Protein AF-A0A3S3ZW78-F1 (afdb_monomer_lite)

Sequence (95 aa):
MAIGAGTASAFTVQPFEGGTTIEVNQAEAAALSQARIAGPLLNPVYPHIAYTSGLRTGDAAQISIDRAAARNGGAGADIYGPLHAPEFVQFYHYG

Foldseek 3Di:
DDPPPPPPQDWDWDDDVQWIKTKFFQVRLLVCLVVLCQCVPVCVLQVPAADPVRDHRSRVVSVQSNVQNVVSWIKMKIFGDDPSHTPDMDIHTGD

Organism: NCBI:txid1644129

pLDDT: mean 75.37, std 12.87, range [32.44, 88.38]

Secondary structure (DSSP, 8-state):
-----------EEEEETTEEEEEE-HHHHHHHHHHT-HHHHHHHHSTT-B-TTS-BHHHHHHHHHHHHHHTT--EEEEEES-TTS-SEEEEEE--

Structure (mmCIF, N/CA/C/O backbone):
data_AF-A0A3S3ZW78-F1
#
_entry.id   AF-A0A3S3ZW78-F1
#
loop_
_atom_site.group_PDB
_atom_site.id
_atom_site.type_symbol
_atom_site.label_atom_id
_atom_site.label_alt_id
_atom_site.label_comp_id
_atom_site.label_asym_id
_atom_site.label_entity_id
_atom_site.label_seq_id
_atom_site.pdbx_PDB_ins_code
_atom_site.Cartn_x
_atom_site.Cartn_y
_atom_site.Cartn_z
_atom_site.occupancy
_atom_site.B_iso_or_equiv
_atom_site.auth_seq_id
_atom_site.auth_comp_id
_atom_site.auth_asym_id
_atom_site.auth_atom_id
_atom_site.pdbx_PDB_model_num
ATOM 1 N N . MET A 1 1 ? 24.809 19.468 -0.765 1.00 36.50 1 MET A N 1
ATOM 2 C CA . MET A 1 1 ? 23.534 19.006 -0.180 1.00 36.50 1 MET A CA 1
ATOM 3 C C . MET A 1 1 ? 22.565 18.825 -1.340 1.00 36.50 1 MET A C 1
ATOM 5 O O . MET A 1 1 ? 21.943 19.786 -1.764 1.00 36.50 1 MET A O 1
ATOM 9 N N . ALA A 1 2 ? 22.559 17.651 -1.973 1.00 32.44 2 ALA A N 1
ATOM 10 C CA . ALA A 1 2 ? 21.578 17.361 -3.012 1.00 32.44 2 ALA A CA 1
ATOM 11 C C . ALA A 1 2 ? 20.300 16.942 -2.287 1.00 32.44 2 ALA A C 1
ATOM 13 O O . ALA A 1 2 ? 20.271 15.885 -1.661 1.00 32.44 2 ALA A O 1
ATOM 14 N N . ILE A 1 3 ? 19.279 17.798 -2.308 1.00 37.81 3 ILE A N 1
ATOM 15 C CA . ILE A 1 3 ? 17.913 17.343 -2.063 1.00 37.81 3 ILE A CA 1
ATOM 16 C C . ILE A 1 3 ? 17.670 16.330 -3.176 1.00 37.81 3 ILE A C 1
ATOM 18 O O . ILE A 1 3 ? 17.664 16.702 -4.350 1.00 37.81 3 ILE A O 1
ATOM 22 N N . GLY A 1 4 ? 17.643 15.044 -2.816 1.00 38.31 4 GLY A N 1
ATOM 23 C CA . GLY A 1 4 ? 17.420 13.967 -3.767 1.00 38.31 4 GLY A CA 1
ATOM 24 C C . GLY A 1 4 ? 16.174 14.309 -4.566 1.00 38.31 4 GLY A C 1
ATOM 25 O O . GLY A 1 4 ? 15.133 14.595 -3.975 1.00 38.31 4 GLY A O 1
ATOM 26 N N . ALA A 1 5 ? 16.308 14.359 -5.889 1.00 38.88 5 ALA A N 1
ATOM 27 C CA . ALA A 1 5 ? 15.181 14.490 -6.790 1.00 38.88 5 ALA A CA 1
ATOM 28 C C . ALA A 1 5 ? 14.316 13.238 -6.604 1.00 38.88 5 ALA A C 1
ATOM 30 O O . ALA A 1 5 ? 14.518 12.221 -7.260 1.00 38.88 5 ALA A O 1
ATOM 31 N N . GLY A 1 6 ? 13.416 13.284 -5.623 1.00 41.19 6 GLY A N 1
ATOM 32 C CA . GLY A 1 6 ? 12.380 12.290 -5.453 1.00 41.19 6 GLY A CA 1
ATOM 33 C C . GLY A 1 6 ? 11.487 12.418 -6.668 1.00 41.19 6 GLY A C 1
ATOM 34 O O . GLY A 1 6 ? 10.806 13.427 -6.831 1.00 41.19 6 GLY A O 1
ATOM 35 N N . THR A 1 7 ? 11.537 11.431 -7.553 1.00 45.91 7 THR A N 1
ATOM 36 C CA . THR A 1 7 ? 10.504 11.239 -8.562 1.00 45.91 7 THR A CA 1
ATOM 37 C C . THR A 1 7 ? 9.167 11.234 -7.832 1.00 45.91 7 THR A C 1
ATOM 39 O O . THR A 1 7 ? 8.880 10.305 -7.077 1.00 45.91 7 THR A O 1
ATOM 42 N N . ALA A 1 8 ? 8.384 12.300 -7.996 1.00 45.12 8 ALA A N 1
ATOM 43 C CA . ALA A 1 8 ? 6.998 12.314 -7.569 1.00 45.12 8 ALA A CA 1
ATOM 44 C C . ALA A 1 8 ? 6.281 11.257 -8.412 1.00 45.12 8 ALA A C 1
ATOM 46 O O . ALA A 1 8 ? 6.024 11.462 -9.595 1.00 45.12 8 ALA A O 1
ATOM 47 N N . SER A 1 9 ? 6.068 10.087 -7.821 1.00 51.91 9 SER A N 1
ATOM 48 C CA . SER A 1 9 ? 5.245 9.041 -8.409 1.00 51.91 9 SER A CA 1
ATOM 49 C C . SER A 1 9 ? 3.791 9.478 -8.267 1.00 51.91 9 SER A C 1
ATOM 51 O O . SER A 1 9 ? 3.329 9.797 -7.168 1.00 51.91 9 SER A O 1
ATOM 53 N N . ALA A 1 10 ? 3.105 9.582 -9.402 1.00 55.62 10 ALA A N 1
ATOM 54 C CA . ALA A 1 10 ? 1.696 9.920 -9.454 1.00 55.62 10 ALA A CA 1
ATOM 55 C C . ALA A 1 10 ? 0.910 8.615 -9.312 1.00 55.62 10 ALA A C 1
ATOM 57 O O . ALA A 1 10 ? 0.641 7.934 -10.296 1.00 55.62 10 ALA A O 1
ATOM 58 N N . PHE A 1 11 ? 0.560 8.260 -8.078 1.00 62.12 11 PHE A N 1
ATOM 59 C CA . PHE A 1 11 ? -0.337 7.137 -7.836 1.00 62.12 11 PHE A CA 1
ATOM 60 C C . PHE A 1 11 ? -1.738 7.482 -8.345 1.00 62.12 11 PHE A C 1
ATOM 62 O O . PHE A 1 11 ? -2.232 8.603 -8.182 1.00 62.12 11 PHE A O 1
ATOM 69 N N . THR A 1 12 ? -2.377 6.509 -8.983 1.00 69.88 12 THR A N 1
ATOM 70 C CA . THR A 1 12 ? -3.722 6.697 -9.522 1.00 69.88 12 THR A CA 1
ATOM 71 C C . THR A 1 12 ? -4.723 6.432 -8.410 1.00 69.88 12 THR A C 1
ATOM 73 O O . THR A 1 12 ? -4.740 5.352 -7.831 1.00 69.88 12 THR A O 1
ATOM 76 N N . VAL A 1 13 ? -5.539 7.435 -8.090 1.00 74.06 13 VAL A N 1
ATOM 77 C CA . VAL A 1 13 ? -6.588 7.336 -7.073 1.00 74.06 13 VAL A CA 1
ATOM 78 C C . VAL A 1 13 ? -7.933 7.246 -7.783 1.00 74.06 13 VAL A C 1
ATOM 80 O O . VAL A 1 13 ? -8.349 8.204 -8.434 1.00 74.06 13 VAL A O 1
ATOM 83 N N . GLN A 1 14 ? -8.604 6.104 -7.677 1.00 78.44 14 GLN A N 1
ATOM 84 C CA . GLN A 1 14 ? -9.906 5.860 -8.296 1.00 78.44 14 GLN A CA 1
ATOM 85 C C . GLN A 1 14 ? -10.972 5.687 -7.210 1.00 78.44 14 GLN A C 1
ATOM 87 O O . GLN A 1 14 ? -10.819 4.835 -6.341 1.00 78.44 14 GLN A O 1
ATOM 92 N N . PRO A 1 15 ? -12.058 6.473 -7.209 1.00 78.88 15 PRO A N 1
ATOM 93 C CA . PRO A 1 15 ? -13.165 6.237 -6.290 1.00 78.88 15 PRO A CA 1
ATOM 94 C C . PRO A 1 15 ? -13.949 4.975 -6.686 1.00 78.88 15 PRO A C 1
ATOM 96 O O . PRO A 1 15 ? -14.132 4.703 -7.872 1.00 78.88 15 PRO A O 1
ATOM 99 N N . PHE A 1 16 ? -14.478 4.250 -5.698 1.00 79.50 16 PHE A N 1
ATOM 100 C CA . PHE A 1 16 ? -15.424 3.145 -5.896 1.00 79.50 16 PHE A CA 1
ATOM 101 C C . PHE A 1 16 ? -16.538 3.190 -4.836 1.00 79.50 16 PHE A C 1
ATOM 103 O O . PHE A 1 16 ? -16.501 4.007 -3.914 1.00 79.50 16 PHE A O 1
ATOM 110 N N . GLU A 1 17 ? -17.570 2.352 -4.966 1.00 79.31 17 GLU A N 1
ATOM 111 C CA . GLU A 1 17 ? -18.693 2.344 -4.020 1.00 79.31 17 GLU A CA 1
ATOM 112 C C . GLU A 1 17 ? -18.219 2.057 -2.582 1.00 79.31 17 GLU A C 1
ATOM 114 O O . GLU A 1 17 ? -17.749 0.966 -2.266 1.00 79.31 17 GLU A O 1
ATOM 119 N N . GLY A 1 18 ? -18.334 3.059 -1.704 1.00 77.50 18 GLY A N 1
ATOM 120 C CA . GLY A 1 18 ? -17.927 2.959 -0.300 1.00 77.50 18 GLY A CA 1
ATOM 121 C C . GLY A 1 18 ? -16.431 3.169 -0.029 1.00 77.50 18 GLY A C 1
ATOM 122 O O . GLY A 1 18 ? -16.016 3.024 1.124 1.00 77.50 18 GLY A O 1
ATOM 123 N N . GLY A 1 19 ? -15.619 3.540 -1.029 1.00 82.19 19 GLY A N 1
ATOM 124 C CA . GLY A 1 19 ? -14.172 3.646 -0.839 1.00 82.19 19 GLY A CA 1
ATOM 125 C C . GLY A 1 19 ? -13.360 4.311 -1.955 1.00 82.19 19 GLY A C 1
ATOM 126 O O . GLY A 1 19 ? -13.869 5.026 -2.819 1.00 82.19 19 GLY A O 1
ATOM 127 N N . THR A 1 20 ? -12.043 4.133 -1.879 1.00 81.38 20 THR A N 1
ATOM 128 C CA . THR A 1 20 ? -11.029 4.658 -2.795 1.00 81.38 20 THR A CA 1
ATOM 129 C C . THR A 1 20 ? -9.957 3.610 -3.064 1.00 81.38 20 THR A C 1
ATOM 131 O O . THR A 1 20 ? -9.367 3.058 -2.140 1.00 81.38 20 THR A O 1
ATOM 134 N N . THR A 1 21 ? -9.684 3.360 -4.333 1.00 82.50 21 THR A N 1
ATOM 135 C CA . THR A 1 21 ? -8.599 2.516 -4.814 1.00 82.50 21 THR A CA 1
ATOM 136 C C . THR A 1 21 ? -7.369 3.375 -5.091 1.00 82.50 21 THR A C 1
ATOM 138 O O . THR A 1 21 ? -7.470 4.433 -5.709 1.00 82.50 21 THR A O 1
ATOM 141 N N . ILE A 1 22 ? -6.200 2.927 -4.644 1.00 79.38 22 ILE A N 1
ATOM 142 C CA . ILE A 1 22 ? -4.898 3.518 -4.953 1.00 79.38 22 ILE A CA 1
ATOM 143 C C . ILE A 1 22 ? -4.099 2.503 -5.761 1.00 79.38 22 ILE A C 1
ATOM 145 O O . ILE A 1 22 ? -3.789 1.428 -5.256 1.00 79.38 22 ILE A O 1
ATOM 149 N N . GLU A 1 23 ? -3.716 2.861 -6.979 1.00 82.25 23 GLU A N 1
ATOM 150 C CA . GLU A 1 23 ? -2.928 2.015 -7.873 1.00 82.25 23 GLU A CA 1
ATOM 151 C C . GLU A 1 23 ? -1.523 2.576 -8.088 1.00 82.25 23 GLU A C 1
ATOM 153 O O . GLU A 1 23 ? -1.315 3.787 -8.211 1.00 82.25 23 GLU A O 1
ATOM 158 N N . VAL A 1 24 ? -0.563 1.659 -8.166 1.00 81.44 24 VAL A N 1
ATOM 159 C CA . VAL A 1 24 ? 0.865 1.916 -8.331 1.00 81.44 24 VAL A CA 1
ATOM 160 C C . VAL A 1 24 ? 1.387 1.001 -9.436 1.00 81.44 24 VAL A C 1
ATOM 162 O O . VAL A 1 24 ? 1.216 -0.219 -9.386 1.00 81.44 24 VAL A O 1
ATOM 165 N N . ASN A 1 25 ? 2.042 1.561 -10.449 1.00 83.38 25 ASN A N 1
ATOM 166 C CA . ASN A 1 25 ? 2.592 0.753 -11.538 1.00 83.38 25 ASN A CA 1
ATOM 167 C C . ASN A 1 2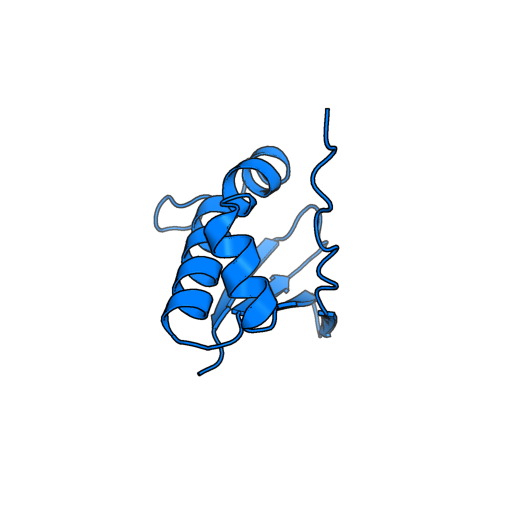5 ? 3.905 0.047 -11.131 1.00 83.38 25 ASN A C 1
ATOM 169 O O . ASN A 1 25 ? 4.458 0.278 -10.058 1.00 83.38 25 ASN A O 1
ATOM 173 N N . GLN A 1 26 ? 4.430 -0.825 -11.996 1.00 82.06 26 GLN A N 1
ATOM 174 C CA . GLN A 1 26 ? 5.632 -1.620 -11.706 1.00 82.06 26 GLN A CA 1
ATOM 175 C C . GLN A 1 26 ? 6.875 -0.765 -11.392 1.00 82.06 26 GLN A C 1
ATOM 177 O O . GLN A 1 26 ? 7.621 -1.075 -10.461 1.00 82.06 26 GLN A O 1
ATOM 182 N N . ALA A 1 27 ? 7.123 0.298 -12.163 1.00 81.81 27 ALA A N 1
ATOM 183 C CA . ALA A 1 27 ? 8.293 1.154 -11.969 1.00 81.81 27 ALA A CA 1
ATOM 184 C C . ALA A 1 27 ? 8.208 1.911 -10.636 1.00 81.81 27 ALA A C 1
ATOM 186 O O . ALA A 1 27 ? 9.199 2.047 -9.918 1.00 81.81 27 ALA A O 1
ATOM 187 N N . GLU A 1 28 ? 7.004 2.347 -10.277 1.00 80.56 28 GLU A N 1
ATOM 188 C CA . GLU A 1 28 ? 6.721 3.008 -9.009 1.00 80.56 28 GLU A CA 1
ATOM 189 C C . GLU A 1 28 ? 6.829 2.038 -7.832 1.00 80.56 28 GLU A C 1
ATOM 191 O O . GLU A 1 28 ? 7.461 2.364 -6.829 1.00 80.56 28 GLU A O 1
ATOM 196 N N . ALA A 1 29 ? 6.301 0.820 -7.967 1.00 83.06 29 ALA A N 1
ATOM 197 C CA . ALA A 1 29 ? 6.437 -0.220 -6.956 1.00 83.06 29 ALA A CA 1
ATOM 198 C C . ALA A 1 29 ? 7.916 -0.552 -6.703 1.00 83.06 29 ALA A C 1
ATOM 200 O O . ALA A 1 29 ? 8.335 -0.650 -5.550 1.00 83.06 29 ALA A O 1
ATOM 201 N N . ALA A 1 30 ? 8.736 -0.643 -7.755 1.00 83.88 30 ALA A N 1
ATOM 202 C CA . ALA A 1 30 ? 10.177 -0.856 -7.626 1.00 83.88 30 ALA A CA 1
ATOM 203 C C . ALA A 1 30 ? 10.877 0.304 -6.895 1.00 83.88 30 ALA A C 1
ATOM 205 O O . ALA A 1 30 ? 11.671 0.065 -5.982 1.00 83.88 30 ALA A O 1
ATOM 206 N N . ALA A 1 31 ? 10.553 1.552 -7.242 1.00 82.69 31 ALA A N 1
ATOM 207 C CA . ALA A 1 31 ? 11.112 2.729 -6.579 1.00 82.69 31 ALA A CA 1
ATOM 208 C C . ALA A 1 31 ? 10.696 2.819 -5.096 1.00 82.69 31 ALA A C 1
ATOM 210 O O . ALA A 1 31 ? 11.535 3.041 -4.220 1.00 82.69 31 ALA A O 1
ATOM 211 N N . LEU A 1 32 ? 9.415 2.591 -4.792 1.00 80.88 32 LEU A N 1
ATOM 212 C CA . LEU A 1 32 ? 8.878 2.615 -3.428 1.00 80.88 32 LEU A CA 1
ATOM 213 C C . LEU A 1 32 ? 9.400 1.447 -2.576 1.00 80.88 32 LEU A C 1
ATOM 215 O O . LEU A 1 32 ? 9.662 1.629 -1.384 1.00 80.88 32 LEU A O 1
ATOM 219 N N . SER A 1 33 ? 9.606 0.272 -3.180 1.00 84.56 33 SER A N 1
ATOM 220 C CA . SER A 1 33 ? 10.219 -0.886 -2.518 1.00 84.56 33 SER A CA 1
ATOM 221 C C . SER A 1 33 ? 11.652 -0.581 -2.077 1.00 84.56 33 SER A C 1
ATOM 223 O O . SER A 1 33 ? 12.025 -0.845 -0.933 1.00 84.56 33 SER A O 1
ATOM 225 N N . GLN A 1 34 ? 12.445 0.065 -2.940 1.00 85.12 34 GLN A N 1
ATOM 226 C CA . GLN A 1 34 ? 13.808 0.486 -2.600 1.00 85.12 34 GLN A CA 1
ATOM 227 C C . GLN A 1 34 ? 13.834 1.561 -1.509 1.00 85.12 34 GLN A C 1
ATOM 229 O O . GLN A 1 34 ? 14.699 1.529 -0.634 1.00 85.12 34 GLN A O 1
ATOM 234 N N . ALA A 1 35 ? 12.884 2.498 -1.540 1.00 82.44 35 ALA A N 1
ATOM 235 C CA . ALA A 1 35 ? 12.829 3.604 -0.590 1.00 82.44 35 ALA A CA 1
ATOM 236 C C . ALA A 1 35 ? 12.365 3.178 0.819 1.00 82.44 35 ALA A C 1
ATOM 238 O O . ALA A 1 35 ? 12.693 3.849 1.796 1.00 82.44 35 ALA A O 1
ATOM 239 N N . ARG A 1 36 ? 11.609 2.076 0.936 1.00 82.38 36 ARG A N 1
ATOM 240 C CA . ARG A 1 36 ? 11.048 1.548 2.198 1.00 82.38 36 ARG A CA 1
ATOM 241 C C . ARG A 1 36 ? 10.286 2.578 3.045 1.00 82.38 36 ARG A C 1
ATOM 243 O O . ARG A 1 36 ? 10.380 2.595 4.272 1.00 82.38 36 ARG A O 1
ATOM 250 N N . ILE A 1 37 ? 9.529 3.451 2.386 1.00 80.12 37 ILE A N 1
ATOM 251 C CA . ILE A 1 37 ? 8.879 4.603 3.031 1.00 80.12 37 ILE A CA 1
ATOM 252 C C . ILE A 1 37 ? 7.460 4.329 3.544 1.00 80.12 37 ILE A C 1
ATOM 254 O O . ILE A 1 37 ? 6.954 5.120 4.339 1.00 80.12 37 ILE A O 1
ATOM 258 N N . ALA A 1 38 ? 6.809 3.233 3.139 1.00 80.69 38 ALA A N 1
ATOM 259 C CA . ALA A 1 38 ? 5.397 3.004 3.463 1.00 80.69 38 ALA A CA 1
ATOM 260 C C . ALA A 1 38 ? 5.163 2.820 4.973 1.00 80.69 38 ALA A C 1
ATOM 262 O O . ALA A 1 38 ? 4.279 3.461 5.537 1.00 80.69 38 ALA A O 1
ATOM 263 N N . GLY A 1 39 ? 6.001 2.029 5.652 1.00 79.94 39 GLY A N 1
ATOM 264 C CA . GLY A 1 39 ? 5.984 1.875 7.114 1.00 79.94 39 GLY A CA 1
ATOM 265 C C . GLY A 1 39 ? 6.130 3.213 7.856 1.00 79.94 39 GLY A C 1
ATOM 266 O O . GLY A 1 39 ? 5.214 3.608 8.582 1.00 79.94 39 GLY A O 1
ATOM 267 N N . PRO A 1 40 ? 7.248 3.939 7.658 1.00 81.25 40 PRO A N 1
ATOM 268 C CA . PRO A 1 40 ? 7.499 5.227 8.304 1.00 81.25 40 PRO A CA 1
ATOM 269 C C . PRO A 1 40 ? 6.447 6.310 8.040 1.00 81.25 40 PRO A C 1
ATOM 271 O O . PRO A 1 40 ? 6.227 7.142 8.915 1.00 81.25 40 PRO A O 1
ATOM 274 N N . LEU A 1 41 ? 5.801 6.318 6.869 1.00 79.56 41 LEU A N 1
ATOM 275 C CA . LE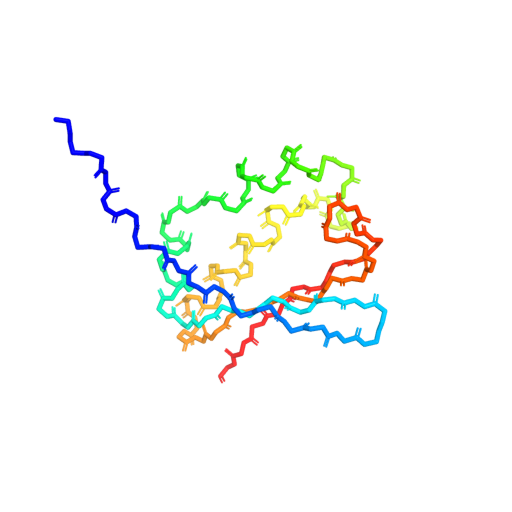U A 1 41 ? 4.787 7.321 6.528 1.00 79.56 41 LEU A CA 1
ATOM 276 C C . LEU A 1 41 ? 3.387 6.939 7.011 1.00 79.56 41 LEU A C 1
ATOM 278 O O . LEU A 1 41 ? 2.680 7.782 7.553 1.00 79.56 41 LEU A O 1
ATOM 282 N N . LEU A 1 42 ? 2.972 5.685 6.827 1.00 79.88 42 LEU A N 1
ATOM 283 C CA . LEU A 1 42 ? 1.592 5.275 7.087 1.00 79.88 42 LEU A CA 1
ATOM 284 C C . LEU A 1 42 ? 1.366 4.874 8.547 1.00 79.88 42 LEU A C 1
ATOM 286 O O . LEU A 1 42 ? 0.286 5.121 9.070 1.00 79.88 42 LEU A O 1
ATOM 290 N N . ASN A 1 43 ? 2.359 4.307 9.241 1.00 83.19 43 ASN A N 1
ATOM 291 C CA . ASN A 1 43 ? 2.177 3.879 10.633 1.00 83.19 43 ASN A CA 1
ATOM 292 C C . ASN A 1 43 ? 1.887 5.047 11.606 1.00 83.19 43 ASN A C 1
ATOM 294 O O . ASN A 1 43 ? 1.069 4.852 12.504 1.00 83.19 43 ASN A O 1
ATOM 298 N N . PRO A 1 44 ? 2.494 6.247 11.471 1.00 81.75 44 PRO A N 1
ATOM 299 C CA . PRO A 1 44 ? 2.141 7.402 12.304 1.00 81.75 44 PRO A CA 1
ATOM 300 C C . PRO A 1 44 ? 0.799 8.044 11.940 1.00 81.75 44 PRO A C 1
ATOM 302 O O . PRO A 1 44 ? 0.150 8.612 12.812 1.00 81.75 44 PRO A O 1
ATOM 305 N N . VAL A 1 45 ? 0.395 7.974 10.666 1.00 77.12 45 VAL A N 1
ATOM 306 C CA . VAL A 1 45 ? -0.883 8.528 10.184 1.00 77.12 45 VAL A CA 1
ATOM 307 C C . VAL A 1 45 ? -2.050 7.617 10.575 1.00 77.12 45 VAL A C 1
ATOM 309 O O . VAL A 1 45 ? -3.107 8.107 10.961 1.00 77.12 45 VAL A O 1
ATOM 312 N N . TYR A 1 46 ? -1.834 6.299 10.558 1.00 75.12 46 TYR A N 1
ATOM 313 C CA . TYR A 1 46 ? -2.829 5.272 10.880 1.00 75.12 46 TYR A CA 1
ATOM 314 C C . TYR A 1 46 ? -2.384 4.377 12.052 1.00 75.12 46 TYR A C 1
ATOM 316 O O . TYR A 1 46 ? -2.263 3.158 11.894 1.00 75.12 46 TYR A O 1
ATOM 324 N N . PRO A 1 47 ? -2.147 4.935 13.254 1.00 72.94 47 PRO A N 1
ATOM 325 C CA . PRO A 1 47 ? -1.559 4.191 14.371 1.00 72.94 47 PRO A CA 1
ATOM 326 C C . PRO A 1 47 ? -2.495 3.124 14.956 1.00 72.94 47 PRO A C 1
ATOM 328 O O . PRO A 1 47 ? -2.036 2.204 15.632 1.00 72.94 47 PRO A O 1
ATOM 331 N N . HIS A 1 48 ? -3.800 3.244 14.706 1.00 73.75 48 HIS A N 1
ATOM 332 C CA . HIS A 1 48 ? -4.830 2.352 15.243 1.00 73.75 48 HIS A CA 1
ATOM 333 C C . HIS A 1 48 ? -5.173 1.185 14.313 1.00 73.75 48 HIS A C 1
ATOM 335 O O . HIS A 1 48 ? -5.901 0.282 14.717 1.00 73.75 48 HIS A O 1
ATOM 341 N N . ILE A 1 49 ? -4.657 1.189 13.083 1.00 69.50 49 ILE A N 1
ATOM 342 C CA . ILE A 1 49 ? -4.991 0.173 12.089 1.00 69.50 49 ILE A CA 1
ATOM 343 C C . ILE A 1 49 ? -3.918 -0.914 12.117 1.00 69.50 49 ILE A C 1
ATOM 345 O O . ILE A 1 49 ? -2.832 -0.776 11.540 1.00 69.50 49 ILE A O 1
ATOM 349 N N . ALA A 1 50 ? -4.252 -1.996 12.819 1.00 70.44 50 ALA A N 1
ATOM 350 C CA . ALA A 1 50 ? -3.494 -3.235 12.863 1.00 70.44 50 ALA A CA 1
ATOM 351 C C . ALA A 1 50 ? -4.346 -4.377 12.298 1.00 70.44 50 ALA A C 1
ATOM 353 O O . ALA A 1 50 ? -5.499 -4.563 12.687 1.00 70.44 50 ALA A O 1
ATOM 354 N N . TYR A 1 51 ? -3.771 -5.147 11.380 1.00 69.75 51 TYR A N 1
ATOM 355 C CA . TYR A 1 51 ? -4.426 -6.313 10.800 1.00 69.75 51 TYR A CA 1
ATOM 356 C C . TYR A 1 51 ? -4.409 -7.489 11.772 1.00 69.75 51 TYR A C 1
ATOM 358 O O . TYR A 1 51 ? -3.591 -7.558 12.689 1.00 69.75 51 TYR A O 1
ATOM 366 N N . THR A 1 52 ? -5.260 -8.481 11.518 1.00 68.12 52 THR A N 1
ATOM 367 C CA . THR A 1 52 ? -5.356 -9.718 12.310 1.00 68.12 52 THR A CA 1
ATOM 368 C C . THR A 1 52 ? -4.029 -10.486 12.392 1.00 68.12 52 THR A C 1
ATOM 370 O O . THR A 1 52 ? -3.808 -11.243 13.329 1.00 68.12 52 THR A O 1
ATOM 373 N N . SER A 1 53 ? -3.123 -10.268 11.433 1.00 68.38 53 SER A N 1
ATOM 374 C CA . SER A 1 53 ? -1.757 -10.806 11.412 1.00 68.38 53 SER A CA 1
ATOM 375 C C . SER A 1 53 ? -0.773 -10.081 12.344 1.00 68.38 53 SER A C 1
ATOM 377 O O . SER A 1 53 ? 0.389 -10.473 12.417 1.00 68.38 53 SER A O 1
ATOM 379 N N . GLY A 1 54 ? -1.198 -9.011 13.023 1.00 75.75 54 GLY A N 1
ATOM 380 C CA . GLY A 1 54 ? -0.349 -8.141 13.843 1.00 75.75 54 GLY A CA 1
ATOM 381 C C . GLY A 1 54 ? 0.441 -7.094 13.048 1.00 75.75 54 GLY A C 1
ATOM 382 O O . GLY A 1 54 ? 1.141 -6.279 13.646 1.00 75.75 54 GLY A O 1
ATOM 383 N N . LEU A 1 55 ? 0.329 -7.090 11.715 1.00 79.00 55 LEU A N 1
ATOM 384 C CA . LEU A 1 55 ? 0.960 -6.087 10.855 1.00 79.00 55 LEU A CA 1
ATOM 385 C C . LEU A 1 55 ? 0.242 -4.741 10.972 1.00 79.00 55 LEU A C 1
ATOM 387 O O . LEU A 1 55 ? -0.987 -4.695 11.031 1.00 79.00 55 LEU A O 1
ATOM 391 N N . ARG A 1 56 ? 0.995 -3.641 10.939 1.00 85.50 56 ARG A N 1
ATOM 392 C CA . ARG A 1 56 ? 0.420 -2.296 10.800 1.00 85.50 56 ARG A CA 1
ATOM 393 C C . ARG A 1 56 ? 0.182 -1.962 9.329 1.00 85.50 56 ARG A C 1
ATOM 395 O O . ARG A 1 56 ? 0.772 -2.580 8.442 1.00 85.50 56 ARG A O 1
ATOM 402 N N . THR A 1 57 ? -0.649 -0.953 9.076 1.00 81.56 57 THR A N 1
ATOM 403 C CA . THR A 1 57 ? -0.981 -0.464 7.718 1.00 81.56 57 THR A CA 1
ATOM 404 C C . THR A 1 57 ? 0.246 -0.236 6.846 1.00 81.56 57 THR A C 1
ATOM 406 O O . THR A 1 57 ? 0.310 -0.744 5.729 1.00 81.56 57 THR A O 1
ATOM 409 N N . GLY A 1 58 ? 1.251 0.473 7.359 1.00 84.31 58 GLY A N 1
ATOM 410 C CA . GLY A 1 58 ? 2.465 0.756 6.604 1.00 84.31 58 GLY A CA 1
ATOM 411 C C . GLY A 1 58 ? 3.331 -0.473 6.347 1.00 84.31 58 GLY A C 1
ATOM 412 O O . GLY A 1 58 ? 3.947 -0.566 5.288 1.00 84.31 58 GLY A O 1
ATOM 413 N N . ASP A 1 59 ? 3.335 -1.442 7.262 1.00 87.19 59 ASP A N 1
ATOM 414 C CA . ASP A 1 59 ? 4.098 -2.684 7.098 1.00 87.19 59 ASP A CA 1
ATOM 415 C C . ASP A 1 59 ? 3.451 -3.580 6.034 1.00 87.19 59 ASP A C 1
ATOM 417 O O . ASP A 1 59 ? 4.131 -4.101 5.151 1.00 87.19 59 ASP A O 1
ATOM 421 N N . ALA A 1 60 ? 2.123 -3.716 6.073 1.00 84.62 60 ALA A N 1
ATOM 422 C CA . ALA A 1 60 ? 1.372 -4.455 5.064 1.00 84.62 60 ALA A CA 1
ATOM 423 C C . ALA A 1 60 ? 1.480 -3.797 3.677 1.00 84.62 60 ALA A C 1
ATOM 425 O O . ALA A 1 60 ? 1.703 -4.497 2.686 1.00 84.62 60 ALA A O 1
ATOM 426 N N . ALA A 1 61 ? 1.408 -2.463 3.613 1.00 84.69 61 ALA A N 1
ATOM 427 C CA . ALA A 1 61 ? 1.630 -1.708 2.384 1.00 84.69 61 ALA A CA 1
ATOM 4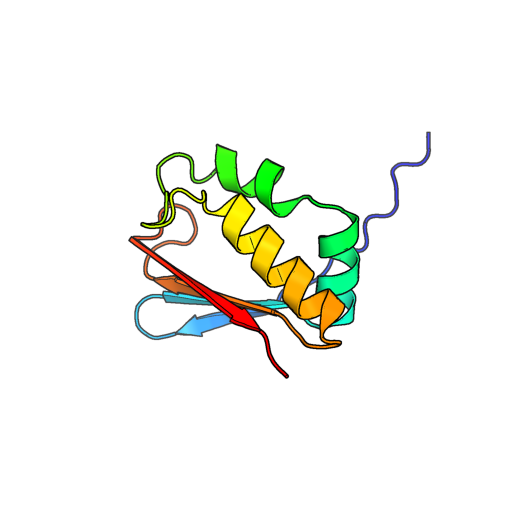28 C C . ALA A 1 61 ? 3.042 -1.949 1.828 1.00 84.69 61 ALA A C 1
ATOM 430 O O . ALA A 1 61 ? 3.190 -2.246 0.643 1.00 84.69 61 ALA A O 1
ATOM 431 N N . GLN A 1 62 ? 4.072 -1.899 2.683 1.00 87.69 62 GLN A N 1
ATOM 432 C CA . GLN A 1 62 ? 5.453 -2.156 2.271 1.00 87.69 62 GLN A CA 1
ATOM 433 C C . GLN A 1 62 ? 5.622 -3.569 1.707 1.00 87.69 62 GLN A C 1
ATOM 435 O O . GLN A 1 62 ? 6.227 -3.738 0.653 1.00 87.69 62 GLN A O 1
ATOM 440 N N . ILE A 1 63 ? 5.051 -4.581 2.365 1.00 88.38 63 ILE A N 1
ATOM 441 C CA . ILE A 1 63 ? 5.109 -5.970 1.891 1.00 88.38 63 ILE A CA 1
ATOM 442 C C . ILE A 1 63 ? 4.415 -6.118 0.530 1.00 88.38 63 ILE A C 1
ATOM 444 O O . ILE A 1 63 ? 4.912 -6.847 -0.332 1.00 88.38 63 ILE A O 1
ATOM 448 N N . SER A 1 64 ? 3.278 -5.446 0.322 1.00 85.88 64 SER A N 1
ATOM 449 C CA . SER A 1 64 ? 2.574 -5.475 -0.965 1.00 85.88 64 SER A CA 1
ATOM 450 C C . SER A 1 64 ? 3.418 -4.854 -2.081 1.00 85.88 64 SER A C 1
ATOM 452 O O . SER A 1 64 ? 3.604 -5.470 -3.132 1.00 85.88 64 SER A O 1
ATOM 454 N N . ILE A 1 65 ? 4.004 -3.682 -1.818 1.00 86.06 65 ILE A N 1
ATOM 455 C CA . ILE A 1 65 ? 4.898 -2.971 -2.741 1.00 86.06 65 ILE A CA 1
ATOM 456 C C . ILE A 1 65 ? 6.126 -3.827 -3.082 1.00 86.06 65 ILE A C 1
ATOM 458 O O . ILE A 1 65 ? 6.445 -4.003 -4.257 1.00 86.06 65 ILE A O 1
ATOM 462 N N . ASP A 1 66 ? 6.778 -4.420 -2.077 1.00 88.06 66 ASP A N 1
ATOM 463 C CA . ASP A 1 66 ? 7.942 -5.293 -2.268 1.00 88.06 66 ASP A CA 1
ATOM 464 C C . ASP A 1 66 ? 7.592 -6.517 -3.131 1.00 88.06 66 ASP A C 1
ATOM 466 O O . ASP A 1 66 ? 8.372 -6.938 -3.988 1.00 88.06 66 ASP A O 1
ATOM 470 N N . ARG A 1 67 ? 6.394 -7.086 -2.947 1.00 87.75 67 ARG A N 1
ATOM 471 C CA . ARG A 1 67 ? 5.923 -8.227 -3.740 1.00 87.75 67 ARG A CA 1
ATOM 472 C C . ARG A 1 67 ? 5.617 -7.840 -5.186 1.00 87.75 67 ARG A C 1
ATOM 474 O O . ARG A 1 67 ? 5.950 -8.614 -6.081 1.00 87.75 67 ARG A O 1
ATOM 481 N N . ALA A 1 68 ? 5.004 -6.681 -5.410 1.00 85.12 68 ALA A N 1
ATOM 482 C CA . ALA A 1 68 ? 4.747 -6.152 -6.747 1.00 85.12 68 ALA A CA 1
ATOM 483 C C . ALA A 1 68 ? 6.063 -5.891 -7.501 1.00 85.12 68 ALA A C 1
ATOM 485 O O . ALA A 1 68 ? 6.255 -6.398 -8.608 1.00 85.12 68 ALA A O 1
ATOM 486 N N . ALA A 1 69 ? 7.028 -5.242 -6.839 1.00 85.31 69 ALA A N 1
ATOM 487 C CA . ALA A 1 69 ? 8.366 -5.006 -7.377 1.00 85.31 69 ALA A CA 1
ATOM 488 C C . ALA A 1 69 ? 9.092 -6.313 -7.747 1.00 85.31 69 ALA A C 1
ATOM 490 O O . ALA A 1 69 ? 9.676 -6.416 -8.824 1.00 85.31 69 ALA A O 1
ATOM 491 N N . ALA A 1 70 ? 9.025 -7.336 -6.886 1.00 86.19 70 ALA A N 1
ATOM 492 C CA . ALA A 1 70 ? 9.674 -8.626 -7.128 1.00 86.19 70 ALA A CA 1
ATOM 493 C C . ALA A 1 70 ? 9.020 -9.452 -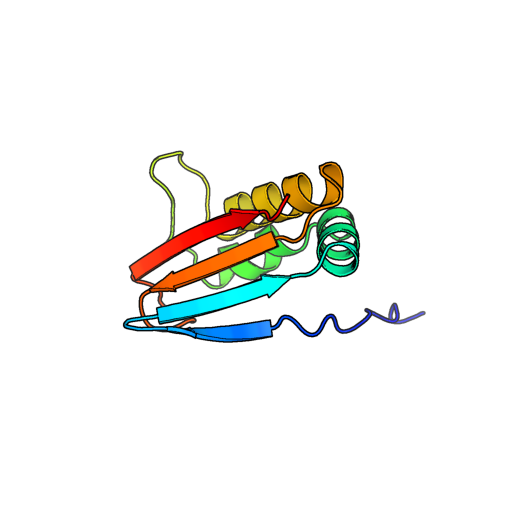8.251 1.00 86.19 70 ALA A C 1
ATOM 495 O O . ALA A 1 70 ? 9.688 -10.272 -8.879 1.00 86.19 70 ALA A O 1
ATOM 496 N N . ARG A 1 71 ? 7.716 -9.271 -8.494 1.00 77.88 71 ARG A N 1
ATOM 497 C CA . ARG A 1 71 ? 6.953 -10.013 -9.512 1.00 77.88 71 ARG A CA 1
ATOM 498 C C . ARG A 1 71 ? 6.907 -9.327 -10.875 1.00 77.88 71 ARG A C 1
ATOM 500 O O . ARG A 1 71 ? 6.264 -9.860 -11.769 1.00 77.88 71 ARG A O 1
ATOM 507 N N . ASN A 1 72 ? 7.598 -8.198 -11.049 1.00 71.12 72 ASN A N 1
ATOM 508 C CA . ASN A 1 72 ? 7.467 -7.349 -12.236 1.00 71.12 72 ASN A CA 1
ATOM 509 C C . ASN A 1 72 ? 6.011 -6.927 -12.514 1.00 71.12 72 ASN A C 1
ATOM 511 O O . ASN A 1 72 ? 5.611 -6.774 -13.663 1.00 71.12 72 ASN A O 1
ATOM 515 N N . GLY A 1 73 ? 5.235 -6.733 -11.448 1.00 70.81 73 GLY A N 1
ATOM 516 C CA . GLY A 1 73 ? 3.813 -6.416 -11.497 1.00 70.81 73 GLY A CA 1
ATOM 517 C C . GLY A 1 73 ? 3.494 -5.084 -10.822 1.00 70.81 73 GLY A C 1
ATOM 518 O O . GLY A 1 73 ? 4.291 -4.570 -10.036 1.00 70.81 73 GLY A O 1
ATOM 519 N N . GLY A 1 74 ? 2.336 -4.501 -11.126 1.00 78.81 74 GLY A N 1
ATOM 520 C CA . GLY A 1 74 ? 1.826 -3.341 -10.384 1.00 78.81 74 GLY A CA 1
ATOM 521 C C . GLY A 1 74 ? 1.331 -3.723 -8.981 1.00 78.81 74 GLY A C 1
ATOM 522 O O . GLY A 1 74 ? 1.114 -4.900 -8.687 1.00 78.81 74 GLY A O 1
ATOM 523 N N . ALA A 1 75 ? 1.133 -2.737 -8.111 1.00 84.25 75 ALA A N 1
ATOM 524 C CA . ALA A 1 75 ? 0.527 -2.896 -6.788 1.00 84.25 75 ALA A CA 1
ATOM 525 C C . ALA A 1 75 ? -0.721 -2.015 -6.666 1.00 84.25 75 ALA A C 1
ATOM 527 O O . ALA A 1 75 ? -0.830 -0.997 -7.345 1.00 84.25 75 ALA A O 1
ATOM 528 N N . GLY A 1 76 ? -1.627 -2.350 -5.754 1.00 84.75 76 GLY A N 1
ATOM 529 C CA . GLY A 1 76 ? -2.712 -1.446 -5.396 1.00 84.75 76 GLY A CA 1
ATOM 530 C C . GLY A 1 76 ? -3.298 -1.706 -4.015 1.00 84.75 76 GLY A C 1
ATOM 531 O O . GLY A 1 76 ? -2.907 -2.647 -3.312 1.00 84.75 76 GLY A O 1
ATOM 532 N N . ALA A 1 77 ? -4.196 -0.816 -3.610 1.00 83.88 77 ALA A N 1
ATOM 533 C CA . ALA A 1 77 ? -4.892 -0.860 -2.337 1.00 83.88 77 ALA A CA 1
ATOM 534 C C . ALA A 1 77 ? -6.329 -0.355 -2.483 1.00 83.88 77 ALA A C 1
ATOM 536 O O . ALA A 1 77 ? -6.525 0.757 -2.959 1.00 83.88 77 ALA A O 1
ATOM 537 N N . ASP A 1 78 ? -7.308 -1.111 -1.999 1.00 83.12 78 ASP A N 1
ATOM 538 C CA . ASP A 1 78 ? -8.687 -0.651 -1.843 1.00 83.12 78 ASP A CA 1
ATOM 539 C C . ASP A 1 78 ? -8.917 -0.220 -0.398 1.00 83.12 78 ASP A C 1
ATOM 541 O O . ASP A 1 78 ? -8.645 -0.967 0.543 1.00 83.12 78 ASP A O 1
ATOM 545 N N . ILE A 1 79 ? -9.410 0.998 -0.219 1.00 79.25 79 ILE A N 1
ATOM 546 C CA . ILE A 1 79 ? -9.609 1.639 1.076 1.00 79.25 79 ILE A CA 1
ATOM 547 C C . ILE A 1 79 ? -11.092 1.959 1.223 1.00 79.25 79 ILE A C 1
ATOM 549 O O . ILE A 1 79 ? -11.617 2.771 0.472 1.00 79.25 79 ILE A O 1
ATOM 553 N N . TYR A 1 80 ? -11.766 1.359 2.197 1.00 80.69 80 TYR A N 1
ATOM 554 C CA . TYR A 1 80 ? -13.167 1.646 2.496 1.00 80.69 80 TYR A CA 1
ATOM 555 C C . TYR A 1 80 ? -13.262 2.687 3.617 1.00 80.69 80 TYR A C 1
ATOM 557 O O . TYR A 1 80 ? -12.586 2.579 4.646 1.00 80.69 80 TYR A O 1
ATOM 565 N N . GLY A 1 81 ? -14.113 3.694 3.414 1.00 75.44 81 GLY A N 1
ATOM 566 C CA . GLY A 1 81 ? -14.218 4.866 4.287 1.00 75.44 81 GLY A CA 1
ATOM 567 C C . GLY A 1 81 ? -13.236 6.003 3.939 1.00 75.44 81 GLY A C 1
ATOM 568 O O . GLY A 1 81 ? -12.587 5.981 2.891 1.00 75.44 81 GLY A O 1
ATOM 569 N N . PRO A 1 82 ? -13.146 7.051 4.780 1.00 72.56 82 PRO A N 1
ATOM 570 C CA . PRO A 1 82 ? -12.282 8.204 4.531 1.00 72.56 82 PRO A CA 1
ATOM 571 C C . PRO A 1 82 ? -10.805 7.807 4.490 1.00 72.56 82 PRO A C 1
ATOM 573 O O . PRO A 1 82 ? -10.340 7.101 5.379 1.00 72.56 82 PRO A O 1
ATOM 576 N N . LEU A 1 83 ? -10.038 8.346 3.534 1.00 69.06 83 LEU A N 1
ATOM 577 C CA . LEU A 1 83 ? -8.617 8.007 3.361 1.00 69.06 83 LEU A CA 1
ATOM 578 C C . LEU A 1 83 ? -7.815 8.137 4.666 1.00 69.06 83 LEU A C 1
ATOM 580 O O . LEU A 1 83 ? -7.019 7.262 4.960 1.00 69.06 83 LEU A O 1
ATOM 584 N N . HIS A 1 84 ? -8.072 9.192 5.453 1.00 66.31 84 HIS A N 1
ATOM 585 C CA . HIS A 1 84 ? -7.396 9.502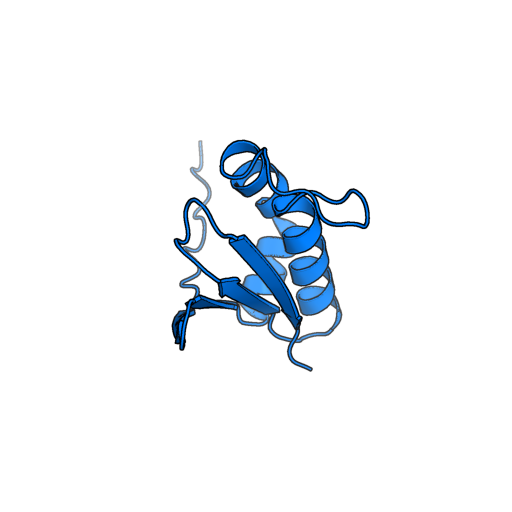 6.722 1.00 66.31 84 HIS A CA 1
ATOM 586 C C . HIS A 1 84 ? -7.915 8.729 7.948 1.00 66.31 84 HIS A C 1
ATOM 588 O O . HIS A 1 84 ? -7.294 8.790 9.007 1.00 66.31 84 HIS A O 1
ATOM 594 N N . ALA A 1 85 ? -9.016 7.993 7.817 1.00 68.94 85 ALA A N 1
ATOM 595 C CA . ALA A 1 85 ? -9.566 7.154 8.877 1.00 68.94 85 ALA A CA 1
ATOM 596 C C . ALA A 1 85 ? -10.339 5.968 8.271 1.00 68.94 85 ALA A C 1
ATOM 598 O O . ALA A 1 85 ? -11.564 5.913 8.398 1.00 68.94 85 ALA A O 1
ATOM 599 N N . PRO A 1 86 ? -9.656 5.053 7.563 1.00 69.44 86 PRO A N 1
ATOM 600 C CA . PRO A 1 86 ? -10.346 3.998 6.850 1.00 69.44 86 PRO A CA 1
ATOM 601 C C . PRO A 1 86 ? -10.796 2.895 7.800 1.00 69.44 86 PRO A C 1
ATOM 603 O O . PRO A 1 86 ? -10.075 2.509 8.722 1.00 69.44 86 PRO A O 1
ATOM 606 N N . GLU A 1 87 ? -11.992 2.374 7.554 1.00 71.06 87 GLU A N 1
ATOM 607 C CA . GLU A 1 87 ? -12.562 1.272 8.332 1.00 71.06 87 GLU A CA 1
ATOM 608 C C . GLU A 1 87 ? -11.987 -0.076 7.880 1.00 71.06 87 GLU A C 1
ATOM 610 O O . GLU A 1 87 ? -11.869 -1.010 8.674 1.00 71.06 87 GLU A O 1
ATOM 615 N N . PHE A 1 88 ? -11.589 -0.172 6.608 1.00 76.50 88 PHE A N 1
ATOM 616 C CA . PHE A 1 88 ? -10.989 -1.369 6.031 1.00 76.50 88 PHE A CA 1
ATOM 617 C C . PHE A 1 88 ? -10.026 -1.017 4.890 1.00 76.50 88 PHE A C 1
ATOM 619 O O . PHE A 1 88 ? -10.273 -0.092 4.119 1.00 76.50 88 PHE A O 1
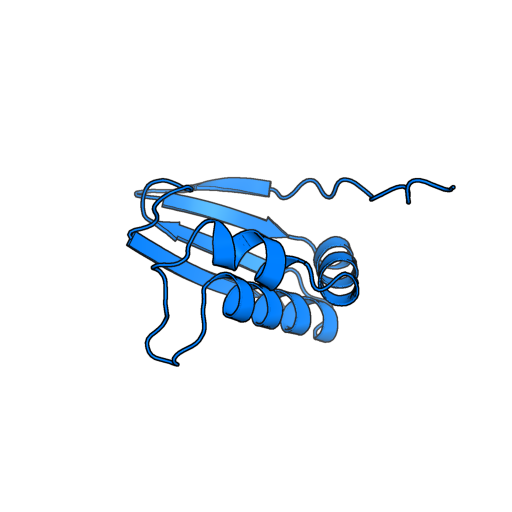ATOM 626 N N . VAL A 1 89 ? -8.923 -1.765 4.780 1.00 78.50 89 VAL A N 1
ATOM 627 C CA . VAL A 1 89 ? -7.921 -1.604 3.715 1.00 78.50 89 VAL A CA 1
ATOM 628 C C . VAL A 1 89 ? -7.485 -2.975 3.207 1.00 78.50 89 VAL A C 1
ATOM 630 O O . VAL A 1 89 ? -7.025 -3.807 3.993 1.00 78.50 89 VAL A O 1
ATOM 633 N N . GLN A 1 90 ? -7.573 -3.188 1.896 1.00 82.88 90 GLN A N 1
ATOM 634 C CA . GLN A 1 90 ? -7.139 -4.400 1.208 1.00 82.88 90 GLN A CA 1
ATOM 635 C C . GLN A 1 90 ? -6.007 -4.082 0.234 1.00 82.88 90 GLN A C 1
ATOM 637 O O . GLN A 1 90 ? -6.182 -3.288 -0.676 1.00 82.88 90 GLN A O 1
ATOM 642 N N . PHE A 1 91 ? -4.858 -4.742 0.383 1.00 85.94 91 PHE A N 1
ATOM 643 C CA . PHE A 1 91 ? -3.732 -4.607 -0.546 1.00 85.94 91 PHE A CA 1
ATOM 644 C C . PHE A 1 91 ? -3.688 -5.762 -1.552 1.00 85.94 91 PHE A C 1
ATOM 646 O O . PHE A 1 91 ? -3.926 -6.916 -1.185 1.00 85.94 91 PHE A O 1
ATOM 653 N N . TYR A 1 92 ? -3.311 -5.478 -2.797 1.00 84.69 92 TYR A N 1
ATOM 654 C CA . TYR A 1 92 ? -3.160 -6.476 -3.859 1.00 84.69 92 TYR A CA 1
ATOM 655 C C . TYR A 1 92 ? -2.030 -6.119 -4.839 1.00 84.69 92 TYR A C 1
ATOM 657 O O . TYR A 1 92 ? -1.392 -5.071 -4.745 1.00 84.69 92 TYR A O 1
ATOM 665 N N . HIS A 1 93 ? -1.755 -7.038 -5.766 1.00 81.38 93 HIS A N 1
ATOM 666 C CA . HIS A 1 93 ? -0.744 -6.905 -6.813 1.00 81.38 93 HIS A CA 1
ATOM 667 C C . HIS A 1 93 ? -1.288 -7.439 -8.140 1.00 81.38 93 HIS A C 1
ATOM 669 O O . HIS A 1 93 ? -2.010 -8.438 -8.157 1.00 81.38 93 HIS A O 1
ATOM 675 N N . TYR A 1 94 ? -0.916 -6.783 -9.232 1.00 77.75 94 TYR A N 1
ATOM 676 C CA . TYR A 1 94 ? -1.244 -7.168 -10.599 1.00 77.75 94 TYR A CA 1
ATOM 677 C C . TYR A 1 94 ? -0.117 -8.047 -11.151 1.00 77.75 94 TYR A C 1
ATOM 679 O O . TYR A 1 94 ? 1.052 -7.737 -10.925 1.00 77.75 94 TYR A O 1
ATOM 687 N N . GLY A 1 95 ? -0.459 -9.167 -11.791 1.00 65.06 95 GLY A N 1
ATOM 688 C CA . GLY A 1 95 ? 0.493 -10.099 -12.414 1.00 65.06 95 GLY A CA 1
ATOM 689 C C . GLY A 1 95 ? 0.643 -9.875 -13.908 1.00 65.06 95 GLY A C 1
ATOM 690 O O . GLY A 1 95 ? -0.285 -9.283 -14.501 1.00 65.06 95 GLY A O 1
#

Radius of gyration: 13.3 Å; chains: 1; bounding box: 42×30×28 Å